Protein AF-A0A925NWP2-F1 (afdb_monomer_lite)

Structure (mmCIF, N/CA/C/O backbone):
data_AF-A0A925NWP2-F1
#
_entry.id   AF-A0A925NWP2-F1
#
loop_
_atom_site.group_PDB
_atom_site.id
_atom_site.type_symbol
_atom_site.label_atom_id
_atom_site.label_alt_id
_atom_site.label_comp_id
_atom_site.label_asym_id
_atom_site.label_entity_id
_atom_site.label_seq_id
_atom_site.pdbx_PDB_ins_code
_atom_site.Cartn_x
_atom_site.Cartn_y
_atom_site.Cartn_z
_atom_site.occupancy
_atom_site.B_iso_or_equiv
_atom_site.auth_seq_id
_atom_site.auth_comp_id
_atom_site.auth_asym_id
_atom_site.auth_atom_id
_atom_site.pdbx_PDB_model_num
ATOM 1 N N . MET A 1 1 ? -5.102 80.826 -58.927 1.00 43.72 1 MET A N 1
ATOM 2 C CA . MET A 1 1 ? -5.328 80.914 -57.471 1.00 43.72 1 MET A CA 1
ATOM 3 C C . MET A 1 1 ? -5.447 79.493 -56.951 1.00 43.72 1 MET A C 1
ATOM 5 O O . MET A 1 1 ? -6.521 78.914 -56.978 1.00 43.72 1 MET A O 1
ATOM 9 N N . THR A 1 2 ? -4.307 78.888 -56.637 1.00 44.19 2 THR A N 1
ATOM 10 C CA . THR A 1 2 ? -4.184 77.527 -56.098 1.00 44.19 2 THR A CA 1
ATOM 11 C C . THR A 1 2 ? -3.905 77.655 -54.603 1.00 44.19 2 THR A C 1
ATOM 13 O O . THR A 1 2 ? -2.911 78.300 -54.265 1.00 44.19 2 THR A O 1
ATOM 16 N N . PRO A 1 3 ? -4.749 77.130 -53.701 1.00 49.00 3 PRO A N 1
ATOM 17 C CA . PRO A 1 3 ? -4.390 77.062 -52.297 1.00 49.00 3 PRO A CA 1
ATOM 18 C C . PRO A 1 3 ? -3.422 75.900 -52.049 1.00 49.00 3 PRO A C 1
ATOM 20 O O . PRO A 1 3 ? -3.545 74.813 -52.612 1.00 49.00 3 PRO A O 1
ATOM 23 N N . ASP A 1 4 ? -2.437 76.236 -51.231 1.00 41.78 4 ASP A N 1
ATOM 24 C CA . ASP A 1 4 ? -1.219 75.530 -50.865 1.00 41.78 4 ASP A CA 1
ATOM 25 C C . ASP A 1 4 ? -1.503 74.298 -49.989 1.00 41.78 4 ASP A C 1
ATOM 27 O O . ASP A 1 4 ? -2.313 74.345 -49.058 1.00 41.78 4 ASP A O 1
ATOM 31 N N . ALA A 1 5 ? -0.840 73.184 -50.293 1.00 49.16 5 ALA A N 1
ATOM 32 C CA . ALA A 1 5 ? -0.947 71.946 -49.537 1.00 49.16 5 ALA A CA 1
ATOM 33 C C . ALA A 1 5 ? -0.038 72.031 -48.302 1.00 49.16 5 ALA A C 1
ATOM 35 O O . ALA A 1 5 ? 1.172 71.826 -48.382 1.00 49.16 5 ALA A O 1
ATOM 36 N N . SER A 1 6 ? -0.627 72.306 -47.135 1.00 53.94 6 SER A N 1
ATOM 37 C CA . SER A 1 6 ? 0.062 72.155 -45.850 1.00 53.94 6 SER A CA 1
ATOM 38 C C . SER A 1 6 ? 0.541 70.712 -45.666 1.00 53.94 6 SER A C 1
ATOM 40 O O . SER A 1 6 ? -0.254 69.790 -45.494 1.00 53.94 6 SER A O 1
ATOM 42 N N . THR A 1 7 ? 1.857 70.524 -45.697 1.00 55.69 7 THR A N 1
ATOM 43 C CA . THR A 1 7 ? 2.524 69.276 -45.305 1.00 55.69 7 THR A CA 1
ATOM 44 C C . THR A 1 7 ? 2.719 69.279 -43.780 1.00 55.69 7 THR A C 1
ATOM 46 O O . THR A 1 7 ? 3.127 70.310 -43.242 1.00 55.69 7 THR A O 1
ATOM 49 N N . PRO A 1 8 ? 2.451 68.181 -43.050 1.00 47.34 8 PRO A N 1
ATOM 50 C CA . PRO A 1 8 ? 2.698 68.125 -41.611 1.00 47.34 8 PRO A CA 1
ATOM 51 C C . PRO A 1 8 ? 4.201 68.035 -41.298 1.00 47.34 8 PRO A C 1
ATOM 53 O O . PRO A 1 8 ? 4.940 67.286 -41.937 1.00 47.34 8 PRO A O 1
ATOM 56 N N . SER A 1 9 ? 4.646 68.781 -40.284 1.00 53.00 9 SER A N 1
ATOM 57 C CA . SER A 1 9 ? 6.003 68.700 -39.732 1.00 53.00 9 SER A CA 1
ATOM 58 C C . SER A 1 9 ? 6.335 67.272 -39.271 1.00 53.00 9 SER A C 1
ATOM 60 O O . SER A 1 9 ? 5.502 66.647 -38.608 1.00 53.00 9 SER A O 1
ATOM 62 N N . PRO A 1 10 ? 7.544 66.742 -39.537 1.00 51.12 10 PRO A N 1
ATOM 63 C CA . PRO A 1 10 ? 7.954 65.459 -38.983 1.00 51.12 10 PRO A CA 1
ATOM 64 C C . PRO A 1 10 ? 8.119 65.559 -37.461 1.00 51.12 10 PRO A C 1
ATOM 66 O O . PRO A 1 10 ? 8.794 66.450 -36.941 1.00 51.12 10 PRO A O 1
ATOM 69 N N . CYS A 1 11 ? 7.501 64.615 -36.751 1.00 42.91 11 CYS A N 1
ATOM 70 C CA . CYS A 1 11 ? 7.698 64.381 -35.326 1.00 42.91 11 CYS A CA 1
ATOM 71 C C . CYS A 1 11 ? 9.184 64.069 -35.082 1.00 42.91 11 CYS A C 1
ATOM 73 O O . CYS A 1 11 ? 9.685 63.047 -35.546 1.00 42.91 11 CYS A O 1
ATOM 75 N N . GLN A 1 12 ? 9.907 64.966 -34.411 1.00 60.72 12 GLN A N 1
ATOM 76 C CA . GLN A 1 12 ? 11.280 64.693 -33.993 1.00 60.72 12 GLN A CA 1
ATOM 77 C C . GLN A 1 12 ? 11.245 63.697 -32.826 1.00 60.72 12 GLN A C 1
ATOM 79 O O . GLN A 1 12 ? 10.666 64.022 -31.786 1.00 60.72 12 GLN A O 1
ATOM 84 N N . PRO A 1 13 ? 11.848 62.502 -32.942 1.00 57.03 13 PRO A N 1
ATOM 85 C CA . PRO A 1 13 ? 12.065 61.669 -31.773 1.00 57.03 13 PRO A CA 1
ATOM 86 C C . PRO A 1 13 ? 13.103 62.354 -30.875 1.00 57.03 13 PRO A C 1
ATOM 88 O O . PRO A 1 13 ? 14.138 62.815 -31.354 1.00 57.03 13 PRO A O 1
ATOM 91 N N . LEU A 1 14 ? 12.823 62.428 -29.572 1.00 59.25 14 LEU A N 1
ATOM 92 C CA . LEU A 1 14 ? 13.781 62.850 -28.545 1.00 59.25 14 LEU A CA 1
ATOM 93 C C . LEU A 1 14 ? 15.075 62.034 -28.696 1.00 59.25 14 LEU A C 1
ATOM 95 O O . LEU A 1 14 ? 15.116 60.855 -28.345 1.00 59.25 14 LEU A O 1
ATOM 99 N N . ALA A 1 15 ? 16.119 62.646 -29.253 1.00 65.06 15 ALA A N 1
ATOM 100 C CA . ALA A 1 15 ? 17.391 61.984 -29.500 1.00 65.06 15 ALA A CA 1
ATOM 101 C C . ALA A 1 15 ? 18.167 61.853 -28.182 1.00 65.06 15 ALA A C 1
ATOM 103 O O . ALA A 1 15 ? 18.902 62.754 -27.796 1.00 65.06 15 ALA A O 1
ATOM 104 N N . LEU A 1 16 ? 17.986 60.737 -27.475 1.00 66.19 16 LEU A N 1
ATOM 105 C CA . LEU A 1 16 ? 18.869 60.346 -26.376 1.00 66.19 16 LEU A CA 1
ATOM 106 C C . LEU A 1 16 ? 20.023 59.531 -26.953 1.00 66.19 16 LEU A C 1
ATOM 108 O O . LEU A 1 16 ? 19.809 58.475 -27.554 1.00 66.19 16 LEU A O 1
ATOM 112 N N . SER A 1 17 ? 21.255 60.001 -26.772 1.00 78.75 17 SER A N 1
ATOM 113 C CA . SER A 1 17 ? 22.422 59.204 -27.131 1.00 78.75 17 SER A CA 1
ATOM 114 C C . SER A 1 17 ? 22.543 57.989 -26.206 1.00 78.75 17 SER A C 1
ATOM 116 O O . SER A 1 17 ? 22.111 57.992 -25.051 1.00 78.75 17 SER A O 1
ATOM 118 N N . ARG A 1 18 ? 23.192 56.928 -26.696 1.00 76.19 18 ARG A N 1
ATOM 119 C CA . ARG A 1 18 ? 23.448 55.703 -25.9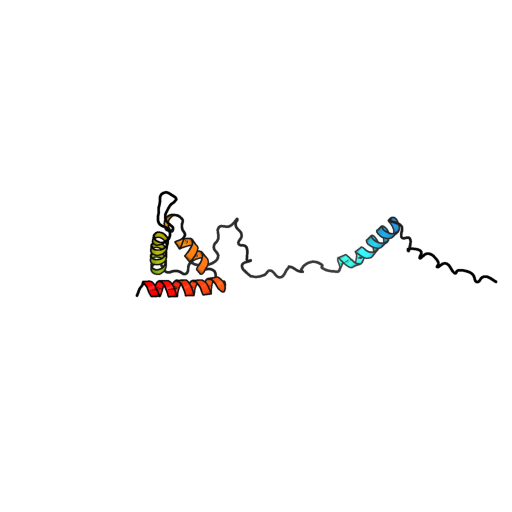18 1.00 76.19 18 ARG A CA 1
ATOM 120 C C . ARG A 1 18 ? 24.156 55.997 -24.590 1.00 76.19 18 ARG A C 1
ATOM 122 O O . ARG A 1 18 ? 23.913 55.317 -23.601 1.00 76.19 18 ARG A O 1
ATOM 129 N N . ARG A 1 19 ? 25.008 57.023 -24.571 1.00 80.69 19 ARG A N 1
ATOM 130 C CA . ARG A 1 19 ? 25.713 57.474 -23.373 1.00 80.69 19 ARG A CA 1
ATOM 131 C C . ARG A 1 19 ? 24.768 58.146 -22.377 1.00 80.69 19 ARG A C 1
ATOM 133 O O . ARG A 1 19 ? 24.796 57.786 -21.209 1.00 80.69 19 ARG A O 1
ATOM 140 N N . GLU A 1 20 ? 23.899 59.043 -22.834 1.00 80.81 20 GLU A N 1
ATOM 141 C CA . GLU A 1 20 ? 22.908 59.704 -21.969 1.00 80.81 20 GLU A CA 1
ATOM 142 C C . GLU A 1 20 ? 21.894 58.710 -21.396 1.00 80.81 20 GLU A C 1
ATOM 144 O O . GLU A 1 20 ? 21.466 58.843 -20.251 1.00 80.81 20 GLU A O 1
ATOM 149 N N . ALA A 1 21 ? 21.541 57.675 -22.163 1.00 73.94 21 ALA A N 1
ATOM 150 C CA . ALA A 1 21 ? 20.716 56.580 -21.667 1.00 73.94 21 ALA A CA 1
ATOM 151 C C . ALA A 1 21 ? 21.416 55.814 -20.530 1.00 73.94 21 ALA A C 1
ATOM 153 O O . ALA A 1 21 ? 20.805 55.566 -19.492 1.00 73.94 21 ALA A O 1
ATOM 154 N N . ILE A 1 22 ? 22.705 55.488 -20.692 1.00 78.88 22 ILE A N 1
ATOM 155 C CA . ILE A 1 22 ? 23.493 54.794 -19.661 1.00 78.88 22 ILE A CA 1
ATOM 156 C C . ILE A 1 22 ? 23.660 55.671 -18.413 1.00 78.88 22 ILE A C 1
ATOM 158 O O . ILE A 1 22 ? 23.470 55.184 -17.301 1.00 78.88 22 ILE A O 1
ATOM 162 N N . GLU A 1 23 ? 23.945 56.964 -18.579 1.00 76.12 23 GLU A N 1
ATOM 163 C CA . GLU A 1 23 ? 24.081 57.900 -17.456 1.00 76.12 23 GLU A CA 1
ATOM 164 C C . GLU A 1 23 ? 22.770 58.023 -16.659 1.00 76.12 23 GLU A C 1
ATOM 166 O O . GLU A 1 23 ? 22.789 57.994 -15.428 1.00 76.12 23 GLU A O 1
ATOM 171 N N . ARG A 1 24 ? 21.615 58.066 -17.336 1.00 69.44 24 ARG A N 1
ATOM 172 C CA . ARG A 1 24 ? 20.303 58.120 -16.670 1.00 69.44 24 ARG A CA 1
ATOM 173 C C . ARG A 1 24 ? 19.936 56.830 -15.934 1.00 69.44 24 ARG A C 1
ATOM 175 O O . ARG A 1 24 ? 19.371 56.914 -14.846 1.00 69.44 24 ARG A O 1
ATOM 182 N N . ILE A 1 25 ? 20.274 55.659 -16.482 1.00 75.81 25 ILE A N 1
ATOM 183 C CA . ILE A 1 25 ? 20.057 54.362 -15.812 1.00 75.81 25 ILE A CA 1
ATOM 184 C C . ILE A 1 25 ? 20.905 54.269 -14.539 1.00 75.81 25 ILE A C 1
ATOM 186 O O . ILE A 1 25 ? 20.403 53.847 -13.497 1.00 75.81 25 ILE A O 1
ATOM 190 N N . LEU A 1 26 ? 22.168 54.706 -14.597 1.00 66.75 26 LEU A N 1
ATOM 191 C CA . LEU A 1 26 ? 23.066 54.656 -13.445 1.00 66.75 26 LEU A CA 1
ATOM 192 C C . LEU A 1 26 ? 22.603 55.598 -12.321 1.00 66.75 26 LEU A C 1
ATOM 194 O O . LEU A 1 26 ? 22.624 55.213 -11.154 1.00 66.75 26 LEU A O 1
ATOM 198 N N . LEU A 1 27 ? 22.123 56.801 -12.662 1.00 59.81 27 LEU A N 1
ATOM 199 C CA . LEU A 1 27 ? 21.572 57.740 -11.679 1.00 59.81 27 LEU A CA 1
ATOM 200 C C . LEU A 1 27 ? 20.289 57.202 -11.012 1.00 59.81 27 LEU A C 1
ATOM 202 O O . LEU A 1 27 ? 20.121 57.345 -9.801 1.00 59.81 27 LEU A O 1
ATOM 206 N N . ALA A 1 28 ? 19.405 56.553 -11.782 1.00 58.81 28 ALA A N 1
ATOM 207 C CA . ALA A 1 28 ? 18.133 56.009 -11.293 1.00 58.81 28 ALA A CA 1
ATOM 208 C C . ALA A 1 28 ? 18.288 54.775 -10.380 1.00 58.81 28 ALA A C 1
ATOM 210 O O . ALA A 1 28 ? 17.390 54.478 -9.592 1.00 58.81 28 ALA A O 1
ATOM 211 N N . ALA A 1 29 ? 19.427 54.076 -10.433 1.00 54.50 29 ALA A N 1
ATOM 212 C CA . ALA A 1 29 ? 19.679 52.893 -9.609 1.00 54.50 29 ALA A CA 1
ATOM 213 C C . ALA A 1 29 ? 19.841 53.201 -8.103 1.00 54.50 29 ALA A C 1
ATOM 215 O O . ALA A 1 29 ? 19.718 52.297 -7.279 1.00 54.50 29 ALA A O 1
ATOM 216 N N . THR A 1 30 ? 20.058 54.464 -7.714 1.00 50.09 30 THR A N 1
ATOM 217 C CA . THR A 1 30 ? 20.278 54.841 -6.303 1.00 50.09 30 THR A CA 1
ATOM 218 C C . THR A 1 30 ? 19.043 54.707 -5.399 1.00 50.09 30 THR A C 1
ATOM 220 O O . THR A 1 30 ? 19.202 54.649 -4.184 1.00 50.09 30 THR A O 1
ATOM 223 N N . LEU A 1 31 ? 17.829 54.571 -5.952 1.00 51.22 31 LEU A N 1
ATOM 224 C CA . LEU A 1 31 ? 16.602 54.312 -5.175 1.00 51.22 31 LEU A CA 1
ATOM 225 C C . LEU A 1 31 ? 16.153 52.840 -5.182 1.00 51.22 31 LEU A C 1
ATOM 227 O O . LEU A 1 31 ? 15.297 52.464 -4.385 1.00 51.22 31 LEU A O 1
ATOM 231 N N . ALA A 1 32 ? 16.729 51.988 -6.037 1.00 51.50 32 ALA A N 1
ATOM 232 C CA . ALA A 1 32 ? 16.372 50.567 -6.094 1.00 51.50 32 ALA A CA 1
ATOM 233 C C . ALA A 1 32 ? 17.001 49.745 -4.955 1.00 51.50 32 ALA A C 1
ATOM 235 O O . ALA A 1 32 ? 16.514 48.665 -4.646 1.00 51.50 32 ALA A O 1
ATOM 236 N N . ALA A 1 33 ? 18.038 50.268 -4.292 1.00 52.84 33 ALA A N 1
ATOM 237 C CA . ALA A 1 33 ? 18.631 49.638 -3.110 1.00 52.84 33 ALA A CA 1
ATOM 238 C C . ALA A 1 33 ? 17.727 49.706 -1.860 1.00 52.84 33 ALA A C 1
ATOM 240 O O . ALA A 1 33 ? 18.017 49.044 -0.869 1.00 52.84 33 ALA A O 1
ATOM 241 N N . SER A 1 34 ? 16.648 50.499 -1.904 1.00 53.72 34 SER A N 1
ATOM 242 C CA . SER A 1 34 ? 15.720 50.692 -0.780 1.00 53.72 34 SER A CA 1
ATOM 243 C C . SER A 1 34 ? 14.399 49.941 -0.936 1.00 53.72 34 SER A C 1
ATOM 245 O O . SER A 1 34 ? 13.577 49.974 -0.023 1.00 53.72 34 SER A O 1
ATOM 247 N N . PHE A 1 35 ? 14.169 49.285 -2.074 1.00 53.56 35 PHE A N 1
ATOM 248 C CA . PHE A 1 35 ? 13.054 48.362 -2.219 1.00 53.56 35 PHE A CA 1
ATOM 249 C C . PHE A 1 35 ? 13.594 46.957 -2.043 1.00 53.56 35 PHE A C 1
ATOM 251 O O . PHE A 1 35 ? 14.315 46.442 -2.896 1.00 53.56 35 PHE A O 1
ATOM 258 N N . ASP A 1 36 ? 13.242 46.363 -0.909 1.00 55.41 36 ASP A N 1
ATOM 259 C CA . ASP A 1 36 ? 13.440 44.948 -0.662 1.00 55.41 36 ASP A CA 1
ATOM 260 C C . ASP A 1 36 ? 12.572 44.181 -1.671 1.00 55.41 36 ASP A C 1
ATOM 262 O O . ASP A 1 36 ? 11.390 43.921 -1.465 1.00 55.41 36 ASP A O 1
ATOM 266 N N . LEU A 1 37 ? 13.150 43.909 -2.843 1.00 52.91 37 LEU A N 1
ATOM 267 C CA . LEU A 1 37 ? 12.557 43.082 -3.895 1.00 52.91 37 LEU A CA 1
ATOM 268 C C . LEU A 1 37 ? 12.620 41.593 -3.534 1.00 52.91 37 LEU A C 1
ATOM 270 O O . LEU A 1 37 ? 12.341 40.728 -4.368 1.00 52.91 37 LEU A O 1
ATOM 274 N N . THR A 1 38 ? 13.049 41.282 -2.314 1.00 57.97 38 THR A N 1
ATOM 275 C CA . THR A 1 38 ? 13.031 39.932 -1.799 1.00 57.97 38 THR A CA 1
ATOM 276 C C . THR A 1 38 ? 11.637 39.643 -1.257 1.00 57.97 38 THR A C 1
ATOM 278 O O . THR A 1 38 ? 11.049 40.416 -0.511 1.00 57.97 38 THR A O 1
ATOM 281 N N . SER A 1 39 ? 11.112 38.491 -1.660 1.00 56.16 39 SER A N 1
ATOM 282 C CA . SER A 1 39 ? 9.896 37.876 -1.132 1.00 56.16 39 SER A CA 1
ATOM 283 C C . SER A 1 39 ? 8.551 38.252 -1.774 1.00 56.16 39 SER A C 1
ATOM 285 O O . SER A 1 39 ? 7.599 38.635 -1.101 1.00 56.16 39 SER A O 1
ATOM 287 N N . PHE A 1 40 ? 8.393 37.904 -3.052 1.00 50.47 40 PHE A N 1
ATOM 288 C CA . PHE A 1 40 ? 7.133 37.291 -3.520 1.00 50.47 40 PHE A CA 1
ATOM 289 C C . PHE A 1 40 ? 7.110 35.761 -3.302 1.00 50.47 40 PHE A C 1
ATOM 291 O O . PHE A 1 40 ? 6.371 35.043 -3.968 1.00 50.47 40 PHE A O 1
ATOM 298 N N . GLY A 1 41 ? 7.943 35.239 -2.395 1.00 50.34 41 GLY A N 1
ATOM 299 C CA . GLY A 1 41 ? 8.120 33.796 -2.209 1.00 50.34 41 GLY A CA 1
ATOM 300 C C . GLY A 1 41 ? 8.709 33.359 -0.867 1.00 50.34 41 GLY A C 1
ATOM 301 O O . GLY A 1 41 ? 9.127 32.212 -0.768 1.00 50.34 41 GLY A O 1
ATOM 302 N N . ALA A 1 42 ? 8.779 34.231 0.148 1.00 48.09 42 ALA A N 1
ATOM 303 C CA . ALA A 1 42 ? 9.213 33.853 1.499 1.00 48.09 42 ALA A CA 1
ATOM 304 C C . ALA A 1 42 ? 8.048 33.630 2.473 1.00 48.09 42 ALA A C 1
ATOM 306 O O . ALA A 1 42 ? 8.257 33.654 3.683 1.00 48.09 42 ALA A O 1
ATOM 307 N N . ASP A 1 43 ? 6.852 33.323 1.971 1.00 47.53 43 ASP A N 1
ATOM 308 C CA . ASP A 1 43 ? 5.999 32.430 2.743 1.00 47.53 43 ASP A CA 1
ATOM 309 C C . ASP A 1 43 ? 6.505 31.018 2.474 1.00 47.53 43 ASP A C 1
ATOM 311 O O . ASP A 1 43 ? 6.221 30.402 1.445 1.00 47.53 43 ASP A O 1
ATOM 315 N N . ALA A 1 44 ? 7.326 30.523 3.401 1.00 53.28 44 ALA A N 1
ATOM 316 C CA . ALA A 1 44 ? 7.564 29.100 3.521 1.00 53.28 44 ALA A CA 1
ATOM 317 C C . ALA A 1 44 ? 6.199 28.452 3.760 1.00 53.28 44 ALA A C 1
ATOM 319 O O . ALA A 1 44 ? 5.687 28.453 4.879 1.00 53.28 44 ALA A O 1
ATOM 320 N N . VAL A 1 45 ? 5.586 27.942 2.691 1.00 47.69 45 VAL A N 1
ATOM 321 C CA . VAL A 1 45 ? 4.416 27.080 2.796 1.00 47.69 45 VAL A CA 1
ATOM 322 C C . VAL A 1 45 ? 4.842 25.919 3.686 1.00 47.69 45 VAL A C 1
ATOM 324 O O . VAL A 1 45 ? 5.616 25.054 3.283 1.00 47.69 45 VAL A O 1
ATOM 327 N N . THR A 1 46 ? 4.358 25.915 4.925 1.00 52.28 46 THR A N 1
ATOM 328 C CA . THR A 1 46 ? 4.366 24.764 5.829 1.00 52.28 46 THR A CA 1
ATOM 329 C C . THR A 1 46 ? 3.359 23.746 5.306 1.00 52.28 46 THR A C 1
ATOM 331 O O . THR A 1 46 ? 2.343 23.437 5.916 1.00 52.28 46 THR A O 1
ATOM 334 N N . GLY A 1 47 ? 3.620 23.258 4.105 1.00 57.28 47 GLY A N 1
ATOM 335 C CA . GLY A 1 47 ? 2.849 22.248 3.419 1.00 57.28 47 GLY A CA 1
ATOM 336 C C . GLY A 1 47 ? 3.842 21.306 2.778 1.00 57.28 47 GLY A C 1
ATOM 337 O O . GLY A 1 47 ? 4.849 21.745 2.223 1.00 57.28 47 GLY A O 1
ATOM 338 N N . ILE A 1 48 ? 3.570 20.008 2.890 1.00 57.47 48 ILE A N 1
ATOM 339 C CA . ILE A 1 48 ? 4.240 18.992 2.086 1.00 57.47 48 ILE A CA 1
ATOM 340 C C . ILE A 1 48 ? 3.993 19.411 0.636 1.00 57.47 48 ILE A C 1
ATOM 342 O O . ILE A 1 48 ? 2.876 19.265 0.137 1.00 57.47 48 ILE A O 1
ATOM 346 N N . GLY A 1 49 ? 4.987 20.060 0.021 1.00 59.88 49 GLY A N 1
ATOM 347 C CA . GLY A 1 49 ? 4.917 20.489 -1.367 1.00 59.88 49 GLY A CA 1
ATOM 348 C C . GLY A 1 49 ? 4.504 19.300 -2.223 1.00 59.88 49 GLY A C 1
ATOM 349 O O . GLY A 1 49 ? 4.858 18.165 -1.911 1.00 59.88 49 GLY A O 1
ATOM 350 N N . ALA A 1 50 ? 3.726 19.559 -3.273 1.00 59.19 50 ALA A N 1
ATOM 351 C CA . ALA A 1 50 ? 3.173 18.511 -4.128 1.00 59.19 50 ALA A CA 1
ATOM 352 C C . ALA A 1 50 ? 4.238 17.550 -4.694 1.00 59.19 50 ALA A C 1
ATOM 354 O O . ALA A 1 50 ? 3.893 16.438 -5.081 1.00 59.19 50 ALA A O 1
ATOM 355 N N . ASP A 1 51 ? 5.508 17.972 -4.729 1.00 59.62 51 ASP A N 1
ATOM 356 C CA . ASP A 1 51 ? 6.631 17.154 -5.169 1.00 59.62 51 ASP A CA 1
ATOM 357 C C . ASP A 1 51 ? 7.525 16.735 -3.982 1.00 59.62 51 ASP A C 1
ATOM 359 O O . ASP A 1 51 ? 8.208 17.584 -3.388 1.00 59.62 51 ASP A O 1
ATOM 363 N N . PRO A 1 52 ? 7.520 15.447 -3.589 1.00 65.62 52 PRO A N 1
ATOM 364 C CA . PRO A 1 52 ? 8.419 14.937 -2.567 1.00 65.62 52 PRO A CA 1
ATOM 365 C C . PRO A 1 52 ? 9.873 14.980 -3.051 1.00 65.62 52 PRO A C 1
ATOM 367 O O . PRO A 1 52 ? 10.183 14.821 -4.229 1.00 65.62 52 PRO A O 1
ATOM 370 N N . ASN A 1 53 ? 10.813 15.143 -2.122 1.00 70.94 53 ASN A N 1
ATOM 371 C CA . ASN A 1 53 ? 12.229 15.074 -2.464 1.00 70.94 53 ASN A CA 1
ATOM 372 C C . ASN A 1 53 ? 12.618 13.636 -2.847 1.00 70.94 53 ASN A C 1
ATOM 374 O O . ASN A 1 53 ? 12.924 12.832 -1.972 1.00 70.94 53 ASN A O 1
ATOM 378 N N . LEU A 1 54 ? 12.683 13.333 -4.147 1.00 74.31 54 LEU A N 1
ATOM 379 C CA . LEU A 1 54 ? 13.002 11.993 -4.664 1.00 74.31 54 LEU A CA 1
ATOM 380 C C . LEU A 1 54 ? 14.418 11.494 -4.315 1.00 74.31 54 LEU A C 1
ATOM 382 O O . LEU A 1 54 ? 14.703 10.306 -4.450 1.00 74.31 54 LEU A O 1
ATOM 386 N N . LEU A 1 55 ? 15.315 12.374 -3.851 1.00 82.44 55 LEU A N 1
ATOM 387 C CA . LEU A 1 55 ? 16.646 11.988 -3.361 1.00 82.44 55 LEU A CA 1
ATOM 388 C C . LEU A 1 55 ? 16.606 11.453 -1.922 1.00 82.44 55 LEU A C 1
ATOM 390 O O . LEU A 1 55 ? 17.586 10.870 -1.456 1.00 82.44 55 LEU A O 1
ATOM 394 N N . LYS A 1 56 ? 15.490 11.647 -1.211 1.00 75.62 56 LYS A N 1
ATOM 395 C CA . LYS A 1 56 ? 15.241 11.101 0.121 1.00 75.62 56 LYS A CA 1
ATOM 396 C C . LYS A 1 56 ? 14.104 10.094 0.044 1.00 75.62 56 LYS A C 1
ATOM 398 O O . LYS A 1 56 ? 12.969 10.441 -0.260 1.00 75.62 56 LYS A O 1
ATOM 403 N N . LYS A 1 57 ? 14.400 8.833 0.357 1.00 74.12 57 LYS A N 1
ATOM 404 C CA . LYS A 1 57 ? 13.383 7.781 0.428 1.00 74.12 57 LYS A CA 1
ATOM 405 C C . LYS A 1 57 ? 12.615 7.886 1.7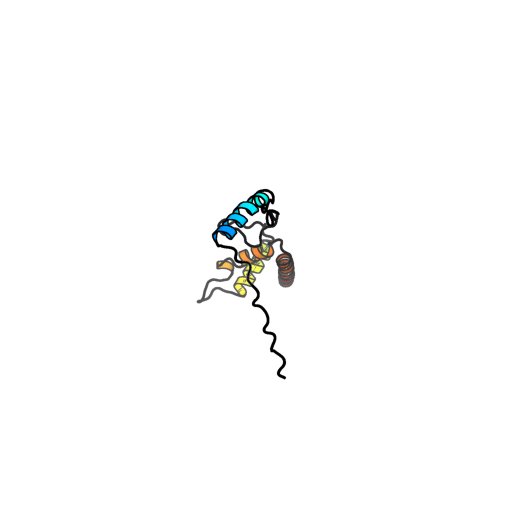47 1.00 74.12 57 LYS A C 1
ATOM 407 O O . LYS A 1 57 ? 12.820 7.090 2.658 1.00 74.12 57 LYS A O 1
ATOM 412 N N . GLU A 1 58 ? 11.769 8.901 1.846 1.00 78.50 58 GLU A N 1
ATOM 413 C CA . GLU A 1 58 ? 10.943 9.182 3.016 1.00 78.50 58 GLU A CA 1
ATOM 414 C C . GLU A 1 58 ? 9.482 9.306 2.579 1.00 78.50 58 GLU A C 1
ATOM 416 O O . GLU A 1 58 ? 9.136 10.167 1.773 1.00 78.50 58 GLU A O 1
ATOM 421 N N . ILE A 1 59 ? 8.628 8.434 3.116 1.00 79.12 59 ILE A N 1
ATOM 422 C CA . ILE A 1 59 ? 7.173 8.536 2.983 1.00 79.12 59 ILE A CA 1
ATOM 423 C C . ILE A 1 59 ? 6.686 9.258 4.244 1.00 79.12 59 ILE A C 1
ATOM 425 O O . ILE A 1 59 ? 6.897 8.736 5.342 1.00 79.12 59 ILE A O 1
ATOM 429 N N . PRO A 1 60 ? 6.083 10.454 4.140 1.00 84.12 60 PRO A N 1
ATOM 430 C CA . PRO A 1 60 ? 5.842 11.291 5.313 1.00 84.12 60 PRO A CA 1
ATOM 431 C C . PRO A 1 60 ? 4.600 10.888 6.126 1.00 84.12 60 PRO A C 1
ATOM 433 O O . PRO A 1 60 ? 4.335 11.499 7.161 1.00 84.12 60 PRO A O 1
ATOM 436 N N . TRP A 1 61 ? 3.838 9.878 5.692 1.00 88.19 61 TRP A N 1
ATOM 437 C CA . TRP A 1 61 ? 2.616 9.4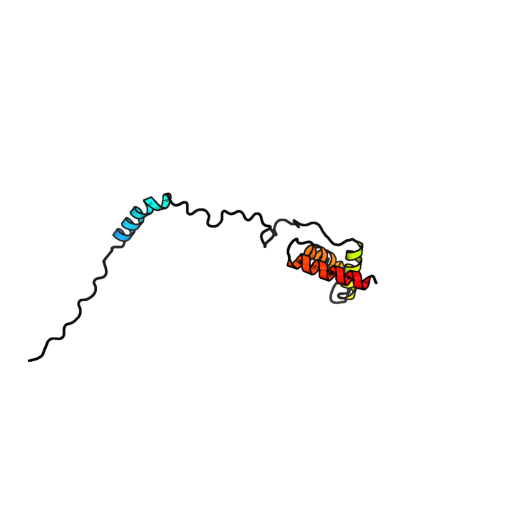16 6.355 1.00 88.19 61 TRP A CA 1
ATOM 438 C C . TRP A 1 61 ? 2.684 7.937 6.775 1.00 88.19 61 TRP A C 1
ATOM 440 O O . TRP A 1 61 ? 3.295 7.119 6.081 1.00 88.19 61 TRP A O 1
ATOM 450 N N . PRO A 1 62 ? 2.050 7.572 7.908 1.00 92.56 62 PRO A N 1
ATOM 451 C CA . PRO A 1 62 ? 1.930 6.181 8.331 1.00 92.56 62 PRO A CA 1
ATOM 452 C C . PRO A 1 62 ? 0.953 5.418 7.433 1.00 92.56 62 PRO A C 1
ATOM 454 O O . PRO A 1 62 ? 0.009 6.002 6.909 1.00 92.56 62 PRO A O 1
ATOM 457 N N . ARG A 1 63 ? 1.156 4.105 7.304 1.00 95.31 63 ARG A N 1
ATOM 458 C CA . ARG A 1 63 ? 0.238 3.211 6.589 1.00 95.31 63 ARG A CA 1
ATOM 459 C C . ARG A 1 63 ? -1.092 3.055 7.326 1.00 95.31 63 ARG A C 1
ATOM 461 O O . ARG A 1 63 ? -1.099 2.995 8.557 1.00 95.31 63 ARG A O 1
ATOM 468 N N . VAL A 1 64 ? -2.201 3.020 6.586 1.00 96.88 64 VAL A N 1
ATOM 469 C CA . VAL A 1 64 ? -3.561 3.080 7.159 1.00 96.88 64 VAL A CA 1
ATOM 470 C C . VAL A 1 64 ? -4.380 1.811 6.968 1.00 96.88 64 VAL A C 1
ATOM 472 O O . VAL A 1 64 ? -5.387 1.667 7.669 1.00 96.88 64 VAL A O 1
ATOM 475 N N . LEU A 1 65 ? -4.003 0.916 6.046 1.00 96.94 65 LEU A N 1
ATOM 476 C CA . LEU A 1 65 ? -4.673 -0.377 5.911 1.00 96.94 65 LEU A CA 1
ATOM 477 C C . LEU A 1 65 ? -4.245 -1.323 7.036 1.00 96.94 65 LEU A C 1
ATOM 479 O O . LEU A 1 65 ? -3.075 -1.402 7.406 1.00 96.94 65 LEU A O 1
ATOM 483 N N . THR A 1 66 ? -5.207 -2.061 7.578 1.00 97.19 66 THR A N 1
ATOM 484 C CA . THR A 1 66 ? -4.942 -3.171 8.498 1.00 97.19 66 THR A CA 1
ATOM 485 C C . THR A 1 66 ? -4.339 -4.360 7.751 1.00 97.19 66 THR A C 1
ATOM 487 O O . THR A 1 66 ? -4.533 -4.514 6.546 1.00 97.19 66 THR A O 1
ATOM 490 N N . GLU A 1 67 ? -3.665 -5.259 8.470 1.00 96.50 67 GLU A N 1
ATOM 491 C CA . GLU A 1 67 ? -3.118 -6.490 7.877 1.00 96.50 67 GLU A CA 1
ATOM 492 C C . GLU A 1 67 ? -4.201 -7.351 7.206 1.00 96.50 67 GLU A C 1
ATOM 494 O O . GLU A 1 67 ? -3.956 -7.938 6.155 1.00 96.50 67 GLU A O 1
ATOM 499 N N . ALA A 1 68 ? -5.414 -7.387 7.771 1.00 95.75 68 ALA A N 1
ATOM 500 C CA . ALA A 1 68 ? -6.548 -8.097 7.182 1.00 95.75 68 ALA A CA 1
ATOM 501 C C . ALA A 1 68 ? -7.009 -7.439 5.871 1.00 95.75 68 ALA A C 1
ATOM 503 O O . ALA A 1 68 ? -7.083 -8.110 4.845 1.00 95.75 68 ALA A O 1
ATOM 504 N N . GLU A 1 69 ? -7.230 -6.118 5.871 1.00 97.12 69 GLU A N 1
ATOM 505 C CA . GLU A 1 69 ? -7.562 -5.361 4.653 1.00 97.12 69 GLU A CA 1
ATOM 506 C C . GLU A 1 69 ? -6.489 -5.563 3.571 1.00 97.12 69 GLU A C 1
ATOM 508 O O . GLU A 1 69 ? -6.802 -5.837 2.413 1.00 97.12 69 GLU A O 1
ATOM 513 N N . LYS A 1 70 ? -5.210 -5.498 3.952 1.00 97.12 70 LYS A N 1
ATOM 514 C CA . LYS A 1 70 ? -4.076 -5.678 3.043 1.00 97.12 70 LYS A CA 1
ATOM 515 C C . LYS A 1 70 ? -3.974 -7.101 2.492 1.00 97.12 70 LYS A C 1
ATOM 517 O O . LYS A 1 70 ? -3.620 -7.269 1.323 1.00 97.12 70 LYS A O 1
ATOM 522 N N . ALA A 1 71 ? -4.313 -8.121 3.280 1.00 96.75 71 ALA A N 1
ATOM 523 C CA . ALA A 1 71 ? -4.371 -9.505 2.812 1.00 96.75 71 ALA A CA 1
ATOM 524 C C . ALA A 1 71 ? -5.447 -9.691 1.730 1.00 96.75 71 ALA A C 1
ATOM 526 O O . ALA A 1 71 ? -5.178 -10.312 0.701 1.00 96.75 71 ALA A O 1
ATOM 527 N N . ILE A 1 72 ? -6.624 -9.083 1.909 1.00 96.81 72 ILE A N 1
ATOM 528 C CA . ILE A 1 72 ? -7.700 -9.109 0.907 1.00 96.81 72 ILE A CA 1
ATOM 529 C C . ILE A 1 72 ? -7.265 -8.367 -0.359 1.00 96.81 72 ILE A C 1
ATOM 531 O O . ILE A 1 72 ? -7.390 -8.905 -1.456 1.00 96.81 72 ILE A O 1
ATOM 535 N N . VAL A 1 73 ? -6.691 -7.164 -0.225 1.00 97.25 73 VAL A N 1
ATOM 536 C CA . VAL A 1 73 ? -6.148 -6.398 -1.365 1.00 97.25 73 VAL A CA 1
ATOM 537 C C . VAL A 1 73 ? -5.094 -7.207 -2.123 1.00 97.25 73 VAL A C 1
ATOM 539 O O . VAL A 1 73 ? -5.074 -7.181 -3.349 1.00 97.25 73 VAL A O 1
ATOM 542 N N . THR A 1 74 ? -4.247 -7.956 -1.415 1.00 97.94 74 THR A N 1
ATOM 543 C CA . THR A 1 74 ? -3.236 -8.833 -2.023 1.00 97.94 74 THR A CA 1
ATOM 544 C C . THR A 1 74 ? -3.889 -9.953 -2.828 1.00 97.94 74 THR A C 1
ATOM 546 O O . THR A 1 74 ? -3.561 -10.131 -3.998 1.00 97.94 74 THR A O 1
ATOM 549 N N . ALA A 1 75 ? -4.853 -10.662 -2.236 1.00 96.94 75 ALA A N 1
ATOM 550 C CA . ALA A 1 75 ? -5.568 -11.739 -2.914 1.00 96.94 75 ALA A CA 1
ATOM 551 C C . ALA A 1 75 ? -6.346 -11.237 -4.142 1.0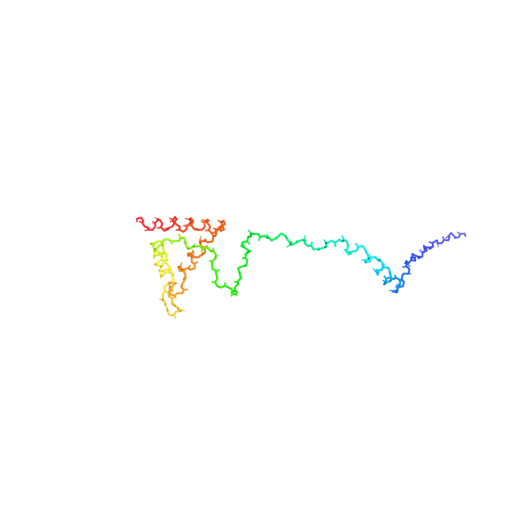0 96.94 75 ALA A C 1
ATOM 553 O O . ALA A 1 75 ? -6.316 -11.872 -5.193 1.00 96.94 75 ALA A O 1
ATOM 554 N N . LEU A 1 76 ? -7.005 -10.078 -4.037 1.00 96.31 76 LEU A N 1
ATOM 555 C CA . LEU A 1 76 ? -7.695 -9.443 -5.162 1.00 96.31 76 LEU A CA 1
ATOM 556 C C . LEU A 1 76 ? -6.722 -8.985 -6.247 1.00 96.31 76 LEU A C 1
ATOM 558 O O . LEU A 1 76 ? -7.002 -9.164 -7.428 1.00 96.31 76 LEU A O 1
ATOM 562 N N . GLY A 1 77 ? -5.584 -8.411 -5.859 1.00 96.94 77 GLY A N 1
ATOM 563 C CA . GLY A 1 77 ? -4.538 -8.000 -6.788 1.00 96.94 77 GLY A CA 1
ATOM 564 C C . GLY A 1 77 ? -4.032 -9.176 -7.614 1.00 96.94 77 GLY A C 1
ATOM 565 O O . GLY A 1 77 ? -4.005 -9.082 -8.837 1.00 96.94 77 GLY A O 1
ATOM 566 N N . ASP A 1 78 ? -3.709 -10.293 -6.963 1.00 98.06 78 ASP A N 1
ATOM 567 C CA . ASP A 1 78 ? -3.225 -11.504 -7.636 1.00 98.06 78 ASP A CA 1
ATOM 568 C C . ASP A 1 78 ? -4.322 -12.208 -8.445 1.00 98.06 78 ASP A C 1
ATOM 570 O O . ASP A 1 78 ? -4.032 -12.885 -9.426 1.00 98.06 78 ASP A O 1
ATOM 574 N N . LEU A 1 79 ? -5.593 -12.030 -8.073 1.00 97.00 79 LEU A N 1
ATOM 575 C CA . LEU A 1 79 ? -6.723 -12.503 -8.868 1.00 97.00 79 LEU A CA 1
ATOM 576 C C . LEU A 1 79 ? -6.889 -11.696 -10.166 1.00 97.00 79 LEU A C 1
ATOM 578 O O . LEU A 1 79 ? -7.187 -12.273 -11.210 1.00 97.00 79 LEU A O 1
ATOM 582 N N . VAL A 1 80 ? -6.739 -10.368 -10.100 1.00 96.12 80 VAL A N 1
ATOM 583 C CA . VAL A 1 80 ? -6.909 -9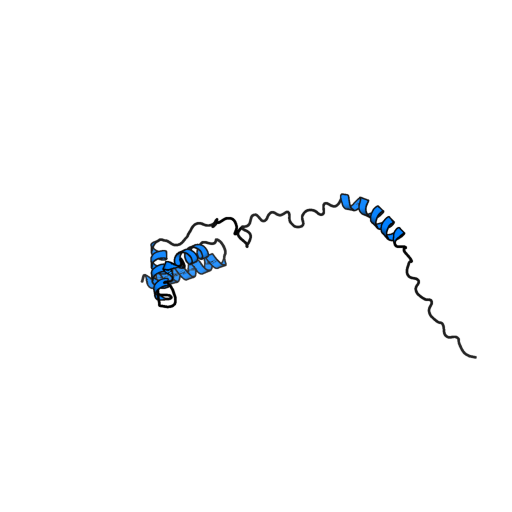.463 -11.253 1.00 96.12 80 VAL A CA 1
ATOM 584 C C . VAL A 1 80 ? -5.675 -9.471 -12.158 1.00 96.12 80 VAL A C 1
ATOM 586 O O . VAL A 1 80 ? -5.814 -9.440 -13.379 1.00 96.12 80 VAL A O 1
ATOM 589 N N . ILE A 1 81 ? -4.480 -9.509 -11.567 1.00 97.06 81 ILE A N 1
ATOM 590 C CA . ILE A 1 81 ? -3.185 -9.558 -12.250 1.00 97.06 81 ILE A CA 1
ATOM 591 C C . ILE A 1 81 ? -2.397 -10.747 -11.674 1.00 97.06 81 ILE A C 1
ATOM 593 O O . ILE A 1 81 ? -1.584 -10.570 -10.755 1.00 97.06 81 ILE A O 1
ATOM 597 N N . PRO A 1 82 ? -2.664 -11.967 -12.173 1.00 97.81 82 PRO A N 1
ATOM 598 C CA . PRO A 1 82 ? -1.945 -13.160 -11.756 1.00 97.81 82 PRO A CA 1
ATOM 599 C C . PRO A 1 82 ? -0.529 -13.192 -12.333 1.00 97.81 82 PRO A C 1
ATOM 601 O O . PRO A 1 82 ? -0.173 -12.419 -13.218 1.00 97.81 82 PRO A O 1
ATOM 604 N N . GLU A 1 83 ? 0.276 -14.125 -11.831 1.00 98.12 83 GLU A N 1
ATOM 605 C CA . GLU A 1 83 ? 1.530 -14.495 -12.483 1.00 98.12 83 GLU A CA 1
ATOM 606 C C . GLU A 1 83 ? 1.231 -15.270 -13.770 1.00 98.12 83 GLU A C 1
ATOM 608 O O . GLU A 1 83 ? 0.428 -16.208 -13.769 1.00 98.12 83 GLU A O 1
ATOM 613 N N . ASP A 1 84 ? 1.885 -14.874 -14.857 1.00 97.12 84 ASP A N 1
ATOM 614 C CA . ASP A 1 84 ? 1.764 -15.499 -16.168 1.00 97.12 84 ASP A CA 1
ATOM 615 C C . ASP A 1 84 ? 3.086 -15.422 -16.957 1.00 97.12 84 ASP A C 1
ATOM 617 O O . ASP A 1 84 ? 4.123 -14.977 -16.459 1.00 97.12 84 ASP A O 1
ATOM 621 N N . ASP A 1 85 ? 3.059 -15.864 -18.217 1.00 97.75 85 ASP A N 1
ATOM 622 C CA . ASP A 1 85 ? 4.230 -15.845 -19.102 1.00 97.75 85 ASP A CA 1
ATOM 623 C C . ASP A 1 85 ? 4.735 -14.420 -19.419 1.00 97.75 85 ASP A C 1
ATOM 625 O O . ASP A 1 85 ? 5.836 -14.251 -19.955 1.00 97.75 85 ASP A O 1
ATOM 629 N N . HIS A 1 86 ? 3.947 -13.385 -19.118 1.00 95.12 86 HIS A N 1
ATOM 630 C CA . HIS A 1 86 ? 4.275 -11.983 -19.354 1.00 95.12 86 HIS A CA 1
ATOM 631 C C . HIS A 1 86 ? 4.815 -11.275 -18.112 1.00 95.12 86 HIS A C 1
ATOM 633 O O . HIS A 1 86 ? 5.460 -10.229 -18.253 1.00 95.12 86 HIS A O 1
ATOM 639 N N . GLY A 1 87 ? 4.615 -11.823 -16.913 1.00 96.44 87 GLY A N 1
ATOM 640 C CA . GLY A 1 87 ? 5.165 -11.223 -15.713 1.00 96.44 87 GLY A CA 1
ATOM 641 C C . GLY A 1 87 ? 4.712 -11.836 -14.390 1.00 96.44 87 GLY A C 1
ATOM 642 O O . GLY A 1 87 ? 3.897 -12.752 -14.334 1.00 96.44 87 GLY A O 1
ATOM 643 N N . PRO A 1 88 ? 5.275 -11.319 -13.288 1.00 98.19 88 PRO A N 1
ATOM 644 C CA . PRO A 1 88 ? 4.918 -11.746 -11.945 1.00 98.19 88 PRO A CA 1
ATOM 645 C C . PRO A 1 88 ? 3.545 -11.194 -11.516 1.00 98.19 88 PRO A C 1
ATOM 647 O O . PRO A 1 88 ? 3.106 -10.156 -12.010 1.00 98.19 88 PRO A O 1
ATOM 650 N N . ALA A 1 89 ? 2.913 -11.841 -10.531 1.00 98.19 89 ALA A N 1
ATOM 651 C CA . ALA A 1 89 ? 1.648 -11.377 -9.952 1.00 98.19 89 ALA A CA 1
ATOM 652 C C . ALA A 1 89 ? 1.751 -9.978 -9.309 1.00 98.19 89 ALA A C 1
ATOM 654 O O . ALA A 1 89 ? 2.838 -9.528 -8.928 1.00 98.19 89 ALA A O 1
ATOM 655 N N . ALA A 1 90 ? 0.611 -9.310 -9.104 1.00 98.06 90 ALA A N 1
ATOM 656 C CA . ALA A 1 90 ? 0.543 -7.985 -8.477 1.00 98.06 90 ALA A CA 1
ATOM 657 C C . ALA A 1 90 ? 1.287 -7.892 -7.133 1.00 98.06 90 ALA A C 1
ATOM 659 O O . ALA A 1 90 ? 2.005 -6.920 -6.865 1.00 98.06 90 ALA A O 1
ATOM 660 N N . SER A 1 91 ? 1.139 -8.907 -6.283 1.00 98.00 91 SER A N 1
ATOM 661 C CA . SER A 1 91 ? 1.783 -8.982 -4.972 1.00 98.00 91 SER A CA 1
ATOM 662 C C . SER A 1 91 ? 3.306 -9.035 -5.070 1.00 98.00 91 SER A C 1
ATOM 664 O O . SER A 1 91 ? 4.008 -8.422 -4.266 1.00 98.00 91 SER A O 1
ATOM 666 N N . ARG A 1 92 ? 3.838 -9.701 -6.098 1.00 98.12 92 ARG A N 1
ATOM 667 C CA . ARG A 1 92 ? 5.280 -9.876 -6.323 1.00 98.12 92 ARG A CA 1
ATOM 668 C C . ARG A 1 92 ? 5.986 -8.582 -6.722 1.00 98.12 92 ARG A C 1
ATOM 670 O O . ARG A 1 92 ? 7.201 -8.493 -6.558 1.00 98.12 92 ARG A O 1
ATOM 677 N N . VAL A 1 93 ? 5.243 -7.595 -7.221 1.00 97.06 93 VAL A N 1
ATOM 678 C CA . VAL A 1 93 ? 5.763 -6.271 -7.607 1.00 97.06 93 VAL A CA 1
ATOM 679 C C . VAL A 1 93 ? 5.366 -5.156 -6.635 1.00 97.06 93 VAL A C 1
ATOM 681 O O . VAL A 1 93 ? 5.652 -3.991 -6.896 1.00 97.06 93 VAL A O 1
ATOM 684 N N . GLY A 1 94 ? 4.753 -5.492 -5.495 1.00 96.75 94 GLY A N 1
ATOM 685 C CA . GLY A 1 94 ? 4.460 -4.530 -4.429 1.00 96.75 94 GLY A CA 1
ATOM 686 C C . GLY A 1 94 ? 3.244 -3.636 -4.685 1.00 96.75 94 GLY A C 1
ATOM 687 O O . GLY A 1 94 ? 3.128 -2.578 -4.069 1.00 96.75 94 GLY A O 1
ATOM 688 N N . ILE A 1 95 ? 2.313 -4.037 -5.560 1.00 97.50 95 ILE A N 1
ATOM 689 C CA . ILE A 1 95 ? 1.067 -3.280 -5.782 1.00 97.50 95 ILE A CA 1
ATOM 690 C C . ILE A 1 95 ? 0.248 -3.108 -4.487 1.00 97.50 95 ILE A C 1
ATOM 692 O O . ILE A 1 95 ? -0.206 -1.989 -4.242 1.00 97.50 95 ILE A O 1
ATOM 696 N N . PRO A 1 96 ? 0.081 -4.125 -3.613 1.00 97.31 96 PRO A N 1
ATOM 697 C CA . PRO A 1 96 ? -0.648 -3.939 -2.355 1.00 97.31 96 PRO A CA 1
ATOM 698 C C . PRO A 1 96 ? -0.003 -2.886 -1.443 1.00 97.31 96 PRO A C 1
ATOM 700 O O . PRO A 1 96 ? -0.703 -2.080 -0.831 1.00 97.31 96 PRO A O 1
ATOM 703 N N . ASP A 1 97 ? 1.333 -2.847 -1.393 1.00 96.38 97 ASP A N 1
ATOM 704 C CA . ASP A 1 97 ? 2.074 -1.821 -0.658 1.00 96.38 97 ASP A CA 1
ATOM 705 C C . ASP A 1 97 ? 1.902 -0.437 -1.283 1.00 96.38 97 ASP A C 1
ATOM 707 O O . ASP A 1 97 ? 1.792 0.544 -0.553 1.00 96.38 97 ASP A O 1
ATOM 711 N N . PHE A 1 98 ? 1.866 -0.337 -2.609 1.00 95.56 98 PHE A N 1
ATOM 712 C CA . PHE A 1 98 ? 1.611 0.926 -3.293 1.00 95.56 98 PHE A CA 1
ATOM 713 C C . PHE A 1 98 ? 0.205 1.463 -2.996 1.00 95.56 98 PHE A C 1
ATOM 715 O O . PHE A 1 98 ? 0.058 2.640 -2.680 1.00 95.56 98 PHE A O 1
ATOM 722 N N . ILE A 1 99 ? -0.822 0.607 -3.042 1.00 97.06 99 ILE A N 1
ATOM 723 C CA . ILE A 1 99 ? -2.206 1.004 -2.744 1.00 97.06 99 ILE A CA 1
ATOM 724 C C . ILE A 1 99 ? -2.306 1.537 -1.317 1.00 97.06 99 ILE A C 1
ATOM 726 O O . ILE A 1 99 ? -2.839 2.625 -1.114 1.00 97.06 99 ILE A O 1
ATOM 730 N N . ASP A 1 100 ? -1.761 0.801 -0.346 1.00 97.38 100 ASP A N 1
ATOM 731 C CA . ASP A 1 100 ? -1.732 1.219 1.056 1.00 97.38 100 ASP A CA 1
ATOM 732 C C . ASP A 1 100 ? -0.979 2.549 1.235 1.00 97.38 100 ASP A C 1
ATOM 734 O O . ASP A 1 100 ? -1.444 3.429 1.952 1.00 97.38 100 ASP A O 1
ATOM 738 N N . GLU A 1 101 ? 0.136 2.764 0.530 1.00 95.12 101 GLU A N 1
ATOM 739 C CA . GLU A 1 101 ? 0.841 4.052 0.541 1.00 95.12 101 GLU A CA 1
ATOM 740 C C . GLU A 1 101 ? -0.022 5.193 0.021 1.00 95.12 101 GLU A C 1
ATOM 742 O O . GLU A 1 101 ? -0.092 6.253 0.642 1.00 95.12 101 GLU A O 1
ATOM 747 N N . TRP A 1 102 ? -0.654 4.965 -1.128 1.00 95.25 102 TRP A N 1
ATOM 748 C CA . TRP A 1 102 ? -1.424 5.958 -1.849 1.00 95.25 102 TRP A CA 1
ATOM 749 C C . TRP A 1 102 ? -2.592 6.451 -0.999 1.00 95.25 102 TRP A C 1
ATOM 751 O O . TRP A 1 102 ? -2.716 7.647 -0.749 1.00 95.25 102 TRP A O 1
ATOM 761 N N . VAL A 1 103 ? -3.395 5.536 -0.455 1.00 96.81 103 VAL A N 1
ATOM 762 C CA . VAL A 1 103 ? -4.560 5.889 0.376 1.00 96.81 103 VAL A CA 1
ATOM 763 C C . VAL A 1 103 ? -4.191 6.420 1.761 1.00 96.81 103 VAL A C 1
ATOM 765 O O . VAL A 1 103 ? -5.038 6.988 2.449 1.00 96.81 103 VAL A O 1
ATOM 768 N N . SER A 1 104 ? -2.937 6.243 2.178 1.00 95.88 104 SER A N 1
ATOM 769 C CA . SER A 1 104 ? -2.424 6.795 3.432 1.00 95.88 104 SER A CA 1
ATOM 770 C C . SER A 1 104 ? -2.095 8.284 3.341 1.00 95.88 104 SER A C 1
ATOM 772 O O . SER A 1 104 ? -1.942 8.944 4.373 1.00 95.88 104 SER A O 1
ATOM 774 N N . ALA A 1 105 ? -1.990 8.837 2.130 1.00 92.88 105 ALA A N 1
ATOM 775 C CA . ALA A 1 105 ? -1.700 10.249 1.965 1.00 92.88 105 ALA A CA 1
ATOM 776 C C . ALA A 1 105 ? -2.845 11.112 2.535 1.00 92.88 105 ALA A C 1
ATOM 778 O O . ALA A 1 105 ? -4.023 10.837 2.296 1.00 92.88 105 ALA A O 1
ATOM 779 N N . PRO A 1 106 ? -2.539 12.202 3.262 1.00 91.50 106 PRO A N 1
ATOM 780 C CA . PRO A 1 106 ? -3.538 12.975 4.001 1.00 91.50 106 PRO A CA 1
ATOM 781 C C . PRO A 1 106 ? -4.373 13.910 3.114 1.00 91.50 106 PRO A C 1
ATOM 783 O O . PRO A 1 106 ? -5.051 14.795 3.632 1.00 91.50 106 PRO A O 1
ATOM 786 N N . TYR A 1 107 ? -4.330 13.754 1.795 1.00 91.50 107 TYR A N 1
ATOM 787 C CA . TYR A 1 107 ? -4.995 14.619 0.825 1.00 91.50 107 TYR A CA 1
ATOM 788 C C . TYR A 1 107 ? -6.457 14.210 0.598 1.00 91.50 107 TYR A C 1
ATOM 790 O O . TYR A 1 107 ? -6.826 13.046 0.729 1.00 91.50 107 TYR A O 1
ATOM 798 N N . ASP A 1 108 ? -7.304 15.174 0.238 1.00 94.88 108 ASP A N 1
ATOM 799 C CA . ASP A 1 108 ? -8.758 14.982 0.139 1.00 94.88 108 ASP A CA 1
ATOM 800 C C . ASP A 1 108 ? -9.158 13.860 -0.829 1.00 94.88 108 ASP A C 1
ATOM 802 O O . ASP A 1 108 ? -10.050 13.071 -0.511 1.00 94.88 108 ASP A O 1
ATOM 806 N N . GLN A 1 109 ? -8.470 13.755 -1.970 1.00 95.69 109 GLN A N 1
ATOM 807 C CA . GLN A 1 109 ? -8.706 12.700 -2.955 1.00 95.69 109 GLN A CA 1
ATOM 808 C C . GLN A 1 109 ? -8.410 11.315 -2.364 1.00 95.69 109 GLN A C 1
ATOM 810 O O . GLN A 1 109 ? -9.276 10.444 -2.382 1.00 95.69 109 GLN A O 1
ATOM 815 N N . GLN A 1 110 ? -7.232 11.139 -1.773 1.00 96.25 110 GLN A N 1
ATOM 816 C CA . GLN A 1 110 ? -6.775 9.871 -1.213 1.00 96.25 110 GLN A CA 1
ATOM 817 C C . GLN A 1 110 ? -7.627 9.445 -0.013 1.00 96.25 110 GLN A C 1
ATOM 819 O O . GLN A 1 110 ? -7.953 8.268 0.128 1.00 96.25 110 GLN A O 1
ATOM 824 N N . ARG A 1 111 ? -8.106 10.398 0.800 1.00 96.00 111 ARG A N 1
ATOM 825 C CA . ARG A 1 111 ? -9.093 10.111 1.856 1.00 96.00 111 ARG A CA 1
ATOM 826 C C . ARG A 1 111 ? -10.435 9.639 1.284 1.00 96.00 111 ARG A C 1
ATOM 828 O O . ARG A 1 111 ? -11.073 8.766 1.872 1.00 96.00 111 ARG A O 1
ATOM 835 N N . GLY A 1 112 ? -10.868 10.198 0.153 1.00 97.75 112 GLY A N 1
ATOM 836 C CA . GLY A 1 112 ? -12.055 9.737 -0.573 1.00 97.75 112 GLY A CA 1
ATOM 837 C C . GLY A 1 112 ? -11.883 8.325 -1.140 1.00 97.75 112 GLY A C 1
ATOM 838 O O . GLY A 1 112 ? -12.767 7.484 -0.987 1.00 97.75 112 GLY A O 1
ATOM 839 N N . GLU A 1 113 ? -10.727 8.036 -1.729 1.00 98.00 113 GLU A N 1
ATOM 840 C CA . GLU A 1 113 ? -10.393 6.724 -2.294 1.00 98.00 113 GLU A CA 1
ATOM 841 C C . GLU A 1 113 ? -10.231 5.649 -1.212 1.00 98.00 113 GLU A C 1
ATOM 843 O O . GLU A 1 113 ? -10.724 4.535 -1.388 1.00 98.00 113 GLU A O 1
ATOM 848 N N . LEU A 1 114 ? -9.656 5.989 -0.050 1.00 97.69 114 LEU A N 1
ATOM 849 C CA . LEU A 1 114 ? -9.613 5.102 1.117 1.00 97.69 114 LEU A CA 1
ATOM 850 C C . LEU A 1 114 ? -11.016 4.635 1.514 1.00 97.69 114 LEU A C 1
ATOM 852 O O . LEU A 1 114 ? -11.216 3.461 1.828 1.00 97.69 114 LEU A O 1
ATOM 856 N N . LYS A 1 115 ? -11.998 5.546 1.491 1.00 97.69 115 LYS A N 1
ATOM 857 C CA . LYS A 1 115 ? -13.392 5.205 1.789 1.00 97.69 115 LYS A CA 1
ATOM 858 C C . LYS A 1 115 ? -13.949 4.218 0.762 1.00 97.69 115 LYS A C 1
ATOM 860 O O . LYS A 1 115 ? -14.555 3.230 1.156 1.00 97.69 115 LYS A O 1
ATOM 865 N N . ILE A 1 116 ? -13.717 4.462 -0.529 1.00 97.44 116 ILE A N 1
ATOM 866 C CA . ILE A 1 116 ? -14.173 3.574 -1.611 1.00 97.44 116 ILE A CA 1
ATOM 867 C C . ILE A 1 116 ? -13.578 2.172 -1.447 1.00 97.44 116 ILE A C 1
ATOM 869 O O . ILE A 1 116 ? -14.305 1.184 -1.533 1.00 97.44 116 ILE A O 1
ATOM 873 N N . ILE A 1 117 ? -12.273 2.083 -1.171 1.00 96.25 117 ILE A N 1
ATOM 874 C CA . ILE A 1 117 ? -11.588 0.804 -0.963 1.00 96.25 117 ILE A CA 1
ATOM 875 C C . ILE A 1 117 ? -12.174 0.076 0.243 1.00 96.25 117 ILE A C 1
ATOM 877 O O . ILE A 1 117 ? -12.553 -1.082 0.113 1.00 96.25 117 ILE A O 1
ATOM 881 N N . ARG A 1 118 ? -12.323 0.742 1.393 1.00 96.88 118 ARG A N 1
ATOM 882 C CA . ARG A 1 118 ? -12.891 0.116 2.597 1.00 96.88 118 ARG A CA 1
ATOM 883 C C . ARG A 1 118 ? -14.326 -0.353 2.415 1.00 96.88 118 ARG A C 1
ATOM 885 O O . ARG A 1 118 ? -14.648 -1.453 2.850 1.00 96.88 118 ARG A O 1
ATOM 892 N N . ASP A 1 119 ? -15.163 0.441 1.752 1.00 96.75 119 ASP A N 1
ATOM 893 C CA . ASP A 1 119 ? -16.539 0.046 1.440 1.00 96.75 119 ASP A CA 1
ATOM 894 C C . ASP A 1 119 ? -16.555 -1.212 0.545 1.00 96.75 119 ASP A C 1
ATOM 896 O O . ASP A 1 119 ? -17.357 -2.119 0.761 1.00 96.75 119 ASP A O 1
ATOM 900 N N . GLY A 1 120 ? -15.636 -1.301 -0.424 1.00 95.31 120 GLY A N 1
ATOM 901 C CA . GLY A 1 120 ? -15.476 -2.474 -1.287 1.00 95.31 120 GLY A CA 1
ATOM 902 C C . GLY A 1 120 ? -14.951 -3.710 -0.552 1.00 95.31 120 GLY A C 1
ATOM 903 O O . GLY A 1 120 ? -15.485 -4.800 -0.737 1.00 95.31 120 GLY A O 1
ATOM 904 N N . LEU A 1 121 ? -13.946 -3.551 0.314 1.00 94.81 121 LEU A N 1
ATOM 905 C CA . LEU A 1 121 ? -13.419 -4.647 1.136 1.00 94.81 121 LEU A CA 1
ATOM 906 C C . LEU A 1 121 ? -14.487 -5.180 2.098 1.00 94.81 121 LEU A C 1
ATOM 908 O O . LEU A 1 121 ? -14.666 -6.389 2.204 1.00 94.81 121 LEU A O 1
ATOM 912 N N . ALA A 1 122 ? -15.251 -4.287 2.731 1.00 93.81 122 ALA A N 1
ATOM 913 C CA . ALA A 1 122 ? -16.349 -4.666 3.613 1.00 93.81 122 ALA A CA 1
ATOM 914 C C . ALA A 1 122 ? -17.459 -5.439 2.886 1.00 93.81 122 ALA A C 1
ATOM 916 O O . ALA A 1 122 ? -18.107 -6.270 3.507 1.00 93.81 122 ALA A O 1
ATOM 917 N N . TRP A 1 123 ? -17.680 -5.183 1.591 1.00 94.44 123 TRP A N 1
ATOM 918 C CA . TRP A 1 123 ? -18.639 -5.934 0.776 1.00 94.44 123 TRP A CA 1
ATOM 919 C C . TRP A 1 123 ? -18.180 -7.371 0.469 1.00 94.44 123 TRP A C 1
ATOM 921 O O . TRP A 1 123 ? -19.022 -8.255 0.342 1.00 94.44 123 TRP A O 1
ATOM 931 N N . ILE A 1 124 ? -16.870 -7.609 0.357 1.00 90.19 124 ILE A N 1
ATOM 932 C CA . ILE A 1 124 ? -16.295 -8.930 0.037 1.00 90.19 124 ILE A CA 1
ATOM 933 C C . ILE A 1 124 ? -16.260 -9.844 1.266 1.00 90.19 124 ILE A C 1
ATOM 935 O O . ILE A 1 124 ? -16.429 -11.051 1.133 1.00 90.19 124 ILE A O 1
ATOM 939 N N . GLU A 1 125 ? -16.070 -9.264 2.450 1.00 78.25 125 GLU A N 1
ATOM 940 C CA . GLU A 1 125 ? -16.055 -9.966 3.743 1.00 78.25 125 GLU A CA 1
ATOM 941 C C . GLU A 1 125 ? -17.460 -10.352 4.264 1.00 78.25 125 GLU A C 1
ATOM 943 O O . GLU A 1 125 ? -17.584 -10.813 5.401 1.00 78.25 125 GLU A O 1
ATOM 948 N N . VAL A 1 126 ? -18.521 -10.138 3.472 1.00 54.28 126 VAL A N 1
ATOM 949 C CA . VAL A 1 126 ? -19.916 -10.486 3.824 1.00 54.28 126 VAL A CA 1
ATOM 950 C C . VAL A 1 126 ? -20.177 -11.987 3.746 1.00 54.28 126 VAL A C 1
ATOM 952 O O . VAL A 1 126 ? -19.801 -12.614 2.731 1.00 54.28 126 VAL A O 1
#

Sequence (126 aa):
MTPDASTPSPCQPLALSRREAIERILLAATLAASFDLTSFGADAVTGIGADPNLLKKEIPWPRVLTEAEKAIVTALGDLVIPEDDHGPAASRVGIPDFIDEWVSAPYDQQRGELKIIRDGLAWIEV

Foldseek 3Di:
DD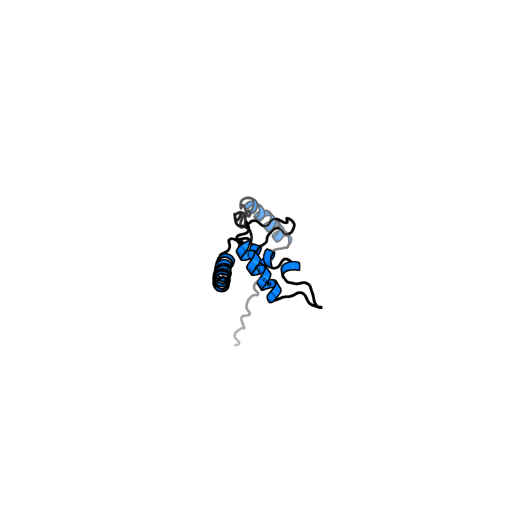DDDDDDDDDDDPDDDPVNVVVVVVVVCPCVVVDPPPDPPPPPPPDCPPDHDPVDPDLPFDFDDDPVLLVVVQVVQCVVANDDPVGHTCVVVCVSVVLRSQLRDPDPVSVVVVVVSVVVSVVVVD

Radius of gyration: 34.19 Å; chains: 1; bounding box: 46×97×66 Å

Secondary structure (DSSP, 8-state):
-PPP--PPPP-------HHHHHHHHHHHGGGGGGS----SS-----S--SS--TTS----S---S-HHHHHHHHHHHHHHS--BTTB--GGGGTHHHHHHHHHHS-SHHHHHHHHHHHHHHHHHT-

pLDDT: mean 78.76, std 19.62, range [41.78, 98.19]